Protein AF-A0A1F1ZVU0-F1 (afdb_monomer)

Sequence (88 aa):
MPFALKHEVVDRFIAGETARELAREYELGGPDVVLRWARQQRKCGRVREQNESDLGAEQDQLRREYEKLQAEKAYLKKLIELKAQGRF

Secondary structure (DSSP, 8-state):
--HHHHHHHHHHHHTT--HHHHHHHTT-S-HHHHHHHHHHHHHHHHHHHHHHHHHHHHHHHHHHHHHHHHHHHHHHHHHHHHHHTT--

Mean predicted aligned error: 13.74 Å

Foldseek 3Di:
DDPVLLVVLQVVVVVPDQLQVSCVVVVNPGSVSSVVSNVVCVVCVVVVVVVVVVVVVVVVVVVVVVVVVVVVVVVVVVVVVCVVVVVD

Radius of gyration: 23.8 Å; Cα contacts (8 Å, |Δi|>4): 36; chains: 1; bounding box: 52×19×62 Å

pLDDT: mean 72.71, std 13.04, range [42.69, 87.94]

Solvent-accessible surface area (backbone atoms only — not comparable to full-atom values): 4937 Å² total; per-residue (Å²): 133,64,73,67,60,59,49,54,56,38,52,45,41,73,76,66,48,54,42,60,57,54,17,59,75,67,70,41,101,37,37,67,59,46,53,52,47,45,52,49,41,65,69,41,48,81,48,41,68,53,46,56,52,49,53,51,49,51,52,54,52,52,51,56,50,51,54,53,51,50,53,51,50,54,51,52,49,53,54,50,50,38,59,74,69,65,68,121

Nearest PDB structures (foldseek):
  1j1v-assembly1_A  TM=6.970E-01  e=3.917E+00  Escherichia coli
  8btg-assembly1_A  TM=5.838E-01  e=8.845E+00  Bacillus subtilis

Structure (mmCIF, N/CA/C/O backbone):
data_AF-A0A1F1ZVU0-F1
#
_entry.id   AF-A0A1F1ZVU0-F1
#
loop_
_atom_site.group_PDB
_atom_site.id
_atom_site.type_symbol
_atom_site.label_atom_id
_atom_site.label_alt_id
_atom_site.label_comp_id
_atom_site.label_asym_id
_atom_site.label_entity_id
_atom_site.label_seq_id
_atom_site.pdbx_PDB_ins_code
_atom_site.Cartn_x
_atom_site.Cartn_y
_atom_site.Cartn_z
_atom_site.occupancy
_atom_site.B_iso_or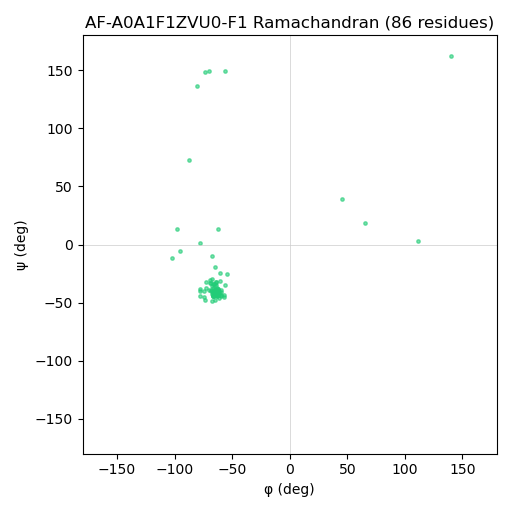_equiv
_atom_site.auth_seq_id
_atom_site.auth_comp_id
_atom_site.auth_asym_id
_atom_site.auth_atom_id
_atom_site.pdbx_PDB_model_num
ATOM 1 N N . MET A 1 1 ? -1.903 8.379 -13.414 1.00 57.78 1 MET A N 1
ATOM 2 C CA . MET A 1 1 ? -1.550 6.943 -13.424 1.00 57.78 1 MET A CA 1
ATOM 3 C C . MET A 1 1 ? -1.431 6.427 -11.998 1.00 57.78 1 MET A C 1
ATOM 5 O O . MET A 1 1 ? -0.636 7.005 -11.254 1.00 57.78 1 MET A O 1
ATOM 9 N N . PRO A 1 2 ? -2.205 5.392 -11.624 1.00 66.50 2 PRO A N 1
ATOM 10 C CA . PRO A 1 2 ? -2.113 4.720 -10.326 1.00 66.50 2 PRO A CA 1
ATOM 11 C C . PRO A 1 2 ? -0.700 4.184 -10.061 1.00 66.50 2 PRO A C 1
ATOM 13 O O . PRO A 1 2 ? 0.013 3.816 -10.994 1.00 66.50 2 PRO A O 1
ATOM 16 N N . PHE A 1 3 ? -0.285 4.138 -8.793 1.00 59.88 3 PHE A N 1
ATOM 17 C CA . PHE A 1 3 ? 1.051 3.668 -8.401 1.00 59.88 3 PHE A CA 1
ATOM 18 C C . PHE A 1 3 ? 1.255 2.169 -8.688 1.00 59.88 3 PHE A C 1
ATOM 20 O O . PHE A 1 3 ? 2.341 1.778 -9.105 1.00 59.88 3 PHE A O 1
ATOM 27 N N . ALA A 1 4 ? 0.193 1.363 -8.562 1.00 68.75 4 ALA A N 1
ATOM 28 C CA . ALA A 1 4 ? 0.202 -0.074 -8.848 1.00 68.75 4 ALA A CA 1
ATOM 29 C C . ALA A 1 4 ? 0.581 -0.391 -10.307 1.00 68.75 4 ALA A C 1
ATOM 31 O O . ALA A 1 4 ? 1.445 -1.223 -10.553 1.00 68.75 4 ALA A O 1
ATOM 32 N N . LEU A 1 5 ? 0.021 0.352 -11.268 1.00 73.94 5 LEU A N 1
ATOM 33 C CA . LEU A 1 5 ? 0.275 0.145 -12.699 1.00 73.94 5 LEU A CA 1
ATOM 34 C C . LEU A 1 5 ? 1.747 0.398 -13.070 1.00 73.94 5 LEU A C 1
ATOM 36 O O . LEU A 1 5 ? 2.343 -0.335 -13.848 1.00 73.94 5 LEU A O 1
ATOM 40 N N . LYS A 1 6 ? 2.364 1.434 -12.483 1.00 71.62 6 LYS A N 1
ATOM 41 C CA . LYS A 1 6 ? 3.789 1.744 -12.708 1.00 71.62 6 LYS A CA 1
ATOM 42 C C . LYS A 1 6 ? 4.704 0.630 -12.205 1.00 71.62 6 LYS A C 1
ATOM 44 O O . LYS A 1 6 ? 5.786 0.442 -12.746 1.00 71.62 6 LYS A O 1
ATOM 49 N N . HIS A 1 7 ? 4.290 -0.042 -11.138 1.00 74.69 7 HIS A N 1
ATOM 50 C CA . HIS A 1 7 ? 5.044 -1.097 -10.475 1.00 74.69 7 HIS A CA 1
ATOM 51 C C . HIS A 1 7 ? 5.017 -2.375 -11.326 1.00 74.69 7 HIS A C 1
ATOM 53 O O . HIS A 1 7 ? 6.077 -2.869 -11.695 1.00 74.69 7 HIS A O 1
ATOM 59 N N . GLU A 1 8 ? 3.831 -2.767 -11.802 1.00 78.19 8 GLU A N 1
ATOM 60 C CA . GLU A 1 8 ? 3.637 -3.892 -12.729 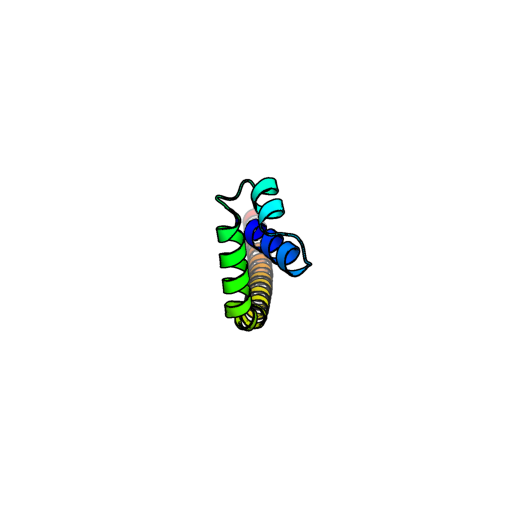1.00 78.19 8 GLU A CA 1
ATOM 61 C C . GLU A 1 8 ? 4.436 -3.734 -14.035 1.00 78.19 8 GLU A C 1
ATOM 63 O O . GLU A 1 8 ? 5.135 -4.654 -14.457 1.00 78.19 8 GLU A O 1
ATOM 68 N N . VAL A 1 9 ? 4.410 -2.540 -14.643 1.00 81.69 9 VAL A N 1
ATOM 69 C CA . VAL A 1 9 ? 5.186 -2.238 -15.862 1.00 81.69 9 VAL A CA 1
ATOM 70 C C . VAL A 1 9 ? 6.689 -2.408 -15.630 1.00 81.69 9 VAL A C 1
ATOM 72 O O . VAL A 1 9 ? 7.411 -2.904 -16.495 1.00 81.69 9 VAL A O 1
ATOM 75 N N . VAL A 1 10 ? 7.188 -1.977 -14.471 1.00 80.06 10 VAL A N 1
ATOM 76 C CA . VAL A 1 10 ? 8.613 -2.097 -14.145 1.00 80.06 10 VAL A CA 1
ATOM 77 C C . VAL A 1 10 ? 8.996 -3.543 -13.846 1.00 80.06 10 VAL A C 1
ATOM 79 O O . VAL A 1 10 ? 10.077 -3.960 -14.253 1.00 80.06 10 VAL A O 1
ATOM 82 N N . ASP A 1 11 ? 8.130 -4.305 -13.184 1.00 81.56 11 ASP A N 1
ATOM 83 C CA . ASP A 1 11 ? 8.381 -5.711 -12.870 1.00 81.56 11 ASP A CA 1
ATOM 84 C C . ASP A 1 11 ? 8.426 -6.564 -14.150 1.00 81.56 11 ASP A C 1
ATOM 86 O O . ASP A 1 11 ? 9.365 -7.342 -14.325 1.00 81.56 11 ASP A O 1
ATOM 90 N N . ARG A 1 12 ? 7.518 -6.337 -15.115 1.00 81.88 12 ARG A N 1
ATOM 91 C CA . ARG A 1 12 ? 7.585 -6.971 -16.450 1.00 81.88 12 ARG A CA 1
ATOM 92 C C . ARG A 1 12 ? 8.830 -6.563 -17.241 1.00 81.88 12 ARG A C 1
ATOM 94 O O . ARG A 1 12 ? 9.474 -7.400 -17.871 1.00 81.88 12 ARG A O 1
ATOM 101 N N . PHE A 1 13 ? 9.235 -5.294 -17.158 1.00 82.25 13 PHE A N 1
ATOM 102 C CA . PHE A 1 13 ? 10.482 -4.839 -17.782 1.00 82.25 13 PHE A CA 1
ATOM 103 C C . PHE A 1 13 ? 11.720 -5.521 -17.172 1.00 82.25 13 PHE A C 1
ATOM 105 O O . PHE A 1 13 ? 12.669 -5.849 -17.882 1.00 82.25 13 PHE A O 1
ATOM 112 N N . ILE A 1 14 ? 11.725 -5.764 -15.857 1.00 76.81 14 ILE A N 1
ATOM 113 C CA . ILE A 1 14 ? 12.791 -6.520 -15.180 1.00 76.81 14 ILE A CA 1
ATOM 114 C C . ILE A 1 14 ? 12.747 -8.005 -15.569 1.00 76.81 14 ILE A C 1
ATOM 116 O O . ILE A 1 14 ? 13.809 -8.614 -15.698 1.00 76.81 14 ILE A O 1
ATOM 120 N N . ALA A 1 15 ? 11.558 -8.561 -15.820 1.00 80.62 15 ALA A N 1
ATOM 121 C CA . ALA A 1 15 ? 11.368 -9.925 -16.319 1.00 80.62 15 ALA A CA 1
ATOM 122 C C . ALA A 1 15 ? 11.874 -10.140 -17.762 1.00 80.62 15 ALA A C 1
ATOM 124 O O . ALA A 1 15 ? 11.982 -11.283 -18.203 1.00 80.62 15 ALA A O 1
ATOM 125 N N . GLY A 1 16 ? 12.240 -9.069 -18.476 1.00 79.06 16 GLY A N 1
ATOM 126 C CA . GLY A 1 16 ? 12.872 -9.130 -19.797 1.00 79.06 16 GLY A CA 1
ATOM 127 C C . GLY A 1 16 ? 12.005 -8.621 -20.948 1.00 79.06 16 GLY A C 1
ATOM 128 O O . GLY A 1 16 ? 12.453 -8.663 -22.093 1.00 79.06 16 GLY A O 1
ATOM 129 N N . GLU A 1 17 ? 10.800 -8.116 -20.672 1.00 82.62 17 GLU A N 1
ATOM 130 C CA . GLU A 1 17 ? 9.955 -7.495 -21.697 1.00 82.62 17 GLU A CA 1
ATOM 131 C C . GLU A 1 17 ? 10.518 -6.147 -22.168 1.00 82.62 17 GLU A C 1
ATOM 133 O O . GLU A 1 17 ? 11.175 -5.412 -21.420 1.00 82.62 17 GLU A O 1
ATOM 138 N N . THR A 1 18 ? 10.269 -5.785 -23.431 1.00 84.50 18 THR A N 1
ATOM 139 C CA . THR A 1 18 ? 10.858 -4.566 -23.992 1.00 84.50 18 THR A CA 1
ATOM 140 C C . THR A 1 18 ? 10.082 -3.313 -23.583 1.00 84.50 18 THR A C 1
ATOM 142 O O . THR A 1 18 ? 8.858 -3.230 -23.676 1.00 84.50 18 THR A O 1
ATOM 145 N N . ALA A 1 19 ? 10.814 -2.257 -23.210 1.00 81.44 19 ALA A N 1
ATOM 146 C CA . ALA A 1 19 ? 10.239 -0.960 -22.831 1.00 81.44 19 ALA A CA 1
ATOM 147 C C . ALA A 1 19 ? 9.305 -0.362 -23.900 1.00 81.44 19 ALA A C 1
ATOM 149 O O . ALA A 1 19 ? 8.434 0.445 -23.585 1.00 81.44 19 ALA A O 1
ATOM 150 N N . ARG A 1 20 ? 9.498 -0.732 -25.170 1.00 82.62 20 ARG A N 1
ATOM 151 C CA . ARG A 1 20 ? 8.689 -0.261 -26.296 1.00 82.62 20 ARG A CA 1
ATOM 152 C C . ARG A 1 20 ? 7.341 -0.973 -26.385 1.00 82.62 20 ARG A C 1
ATOM 154 O O . ARG A 1 20 ? 6.355 -0.314 -26.698 1.00 82.62 20 ARG A O 1
ATOM 161 N N . GLU A 1 21 ? 7.306 -2.278 -26.140 1.00 84.50 21 GLU A N 1
ATOM 162 C CA . GLU A 1 21 ? 6.066 -3.062 -26.105 1.00 84.50 21 GLU A CA 1
ATOM 163 C C . GLU A 1 21 ? 5.216 -2.642 -24.910 1.00 84.50 21 GLU A C 1
ATOM 165 O O . GLU A 1 21 ? 4.076 -2.229 -25.100 1.00 84.50 21 GLU A O 1
ATOM 170 N N . LEU A 1 22 ? 5.826 -2.558 -23.725 1.00 84.38 22 LEU A N 1
AT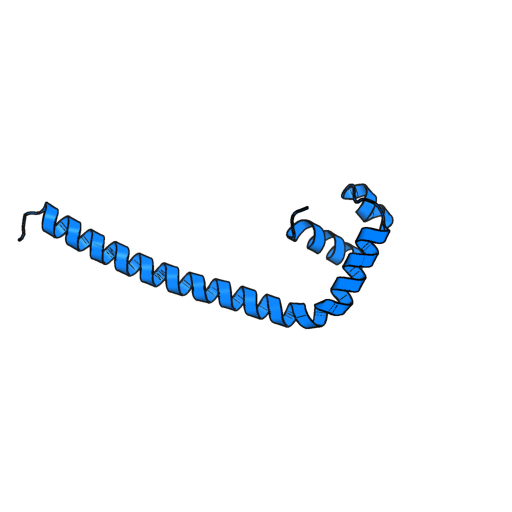OM 171 C CA . LEU A 1 22 ? 5.167 -2.070 -22.512 1.00 84.38 22 LEU A CA 1
ATOM 172 C C . LEU A 1 22 ? 4.650 -0.632 -22.665 1.00 84.38 22 LEU A C 1
ATOM 174 O O . LEU A 1 22 ? 3.557 -0.303 -22.215 1.00 84.38 22 LEU A O 1
ATOM 178 N N . ALA A 1 23 ? 5.396 0.247 -23.341 1.00 84.19 23 ALA A N 1
ATOM 179 C CA . ALA A 1 23 ? 4.916 1.602 -23.598 1.00 84.19 23 ALA A CA 1
ATOM 180 C C . ALA A 1 23 ? 3.717 1.649 -24.556 1.00 84.19 23 ALA A C 1
ATOM 182 O O . ALA A 1 23 ? 2.898 2.554 -24.441 1.00 84.19 23 ALA A O 1
ATOM 183 N N . ARG A 1 24 ? 3.598 0.694 -25.484 1.00 83.56 24 ARG A N 1
ATOM 184 C CA . ARG A 1 24 ? 2.436 0.590 -26.375 1.00 83.56 24 ARG A CA 1
ATOM 185 C C . ARG A 1 24 ? 1.230 -0.019 -25.670 1.00 83.56 24 ARG A C 1
ATOM 187 O O . ARG A 1 24 ? 0.137 0.505 -25.830 1.00 83.56 24 ARG A O 1
ATOM 194 N N . GLU A 1 25 ? 1.433 -1.084 -24.900 1.00 82.25 25 GLU A N 1
ATOM 195 C CA . GLU A 1 25 ? 0.369 -1.791 -24.176 1.00 82.25 25 GLU A CA 1
ATOM 196 C C . GLU A 1 25 ? -0.293 -0.900 -23.119 1.00 82.25 25 GLU A C 1
ATOM 198 O O . GLU A 1 25 ? -1.512 -0.876 -23.000 1.00 82.25 25 GLU A O 1
ATOM 203 N N . TYR A 1 26 ? 0.506 -0.106 -22.404 1.00 80.62 26 TYR A N 1
ATOM 204 C CA . TYR A 1 26 ? 0.023 0.784 -21.347 1.00 80.62 26 TYR A CA 1
ATOM 205 C C . TYR A 1 26 ? -0.168 2.239 -21.811 1.00 80.62 26 TYR A C 1
ATOM 207 O O . TYR A 1 26 ? -0.274 3.134 -20.968 1.00 80.62 26 TYR A O 1
ATOM 215 N N . GLU A 1 27 ? -0.157 2.488 -23.129 1.00 80.50 27 GLU A N 1
ATOM 216 C CA . GLU A 1 27 ? -0.271 3.822 -23.751 1.00 80.50 27 GLU A CA 1
ATOM 217 C C . GLU A 1 27 ? 0.619 4.880 -23.070 1.00 80.50 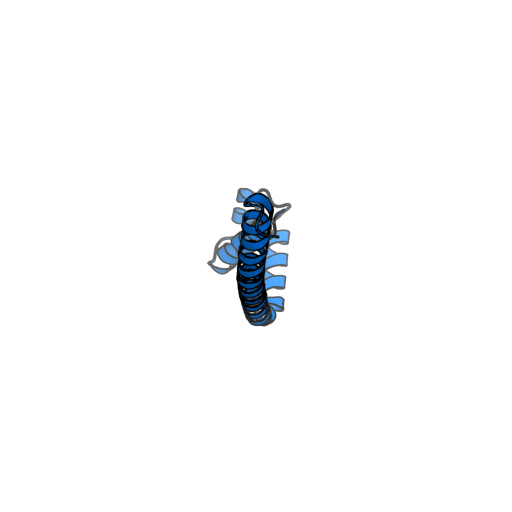27 GLU A C 1
ATOM 219 O O . GLU A 1 27 ? 0.243 6.032 -22.833 1.00 80.50 27 GLU A O 1
ATOM 224 N N . LEU A 1 28 ? 1.830 4.472 -22.691 1.00 79.56 28 LEU A N 1
ATOM 225 C CA . LEU A 1 28 ? 2.777 5.340 -22.013 1.00 79.56 28 LEU A CA 1
ATOM 226 C C . LEU A 1 28 ? 3.343 6.339 -23.016 1.00 79.56 28 LEU A C 1
ATOM 228 O O . LEU A 1 28 ? 3.568 6.018 -24.182 1.00 79.56 28 LEU A O 1
ATOM 232 N N . GLY A 1 29 ? 3.676 7.538 -22.531 1.00 73.81 29 GLY A N 1
ATOM 233 C CA . GLY A 1 29 ? 4.246 8.63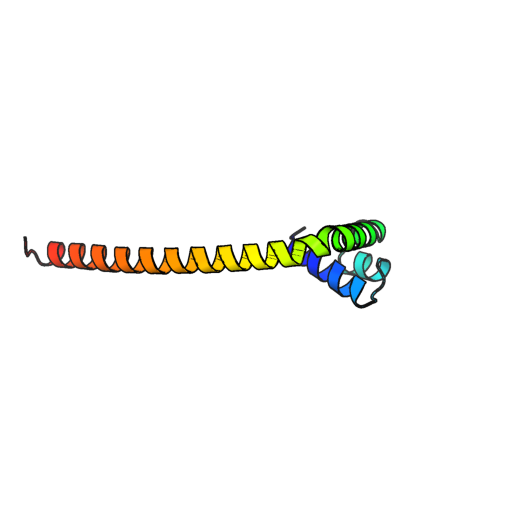2 -23.330 1.00 73.81 29 GLY A CA 1
ATOM 234 C C . GLY A 1 29 ? 5.614 8.352 -23.975 1.00 73.81 29 GLY A C 1
ATOM 235 O O . GLY A 1 29 ? 6.274 9.286 -24.417 1.00 73.81 29 GLY A O 1
ATOM 236 N N . GLY A 1 30 ? 6.058 7.094 -24.003 1.00 80.56 30 GLY A N 1
ATOM 237 C CA . GLY A 1 30 ? 7.252 6.626 -24.690 1.00 80.56 30 GLY A CA 1
ATOM 238 C C . GLY A 1 30 ? 8.033 5.575 -23.893 1.00 80.56 30 GLY A C 1
ATOM 239 O O . GLY A 1 30 ? 7.881 5.468 -22.671 1.00 80.56 30 GLY A O 1
ATOM 240 N N . PRO A 1 31 ? 8.924 4.820 -24.561 1.00 83.62 31 PRO A N 1
ATOM 241 C CA . PRO A 1 31 ? 9.805 3.845 -23.910 1.00 83.62 31 PRO A CA 1
ATOM 242 C C . PRO A 1 31 ? 10.753 4.487 -22.881 1.00 83.62 31 PRO A C 1
ATOM 244 O O . PRO A 1 31 ? 11.167 3.832 -21.923 1.00 83.62 31 PRO A O 1
ATOM 247 N N . ASP A 1 32 ? 11.053 5.783 -23.018 1.00 83.94 32 ASP A N 1
ATOM 248 C CA . ASP A 1 32 ? 11.860 6.554 -22.064 1.00 83.94 32 ASP A CA 1
ATOM 249 C C . ASP A 1 32 ? 11.248 6.601 -20.660 1.00 83.94 32 ASP A C 1
ATOM 251 O O . ASP A 1 32 ? 11.967 6.632 -19.656 1.00 83.94 32 ASP A O 1
ATOM 255 N N . VAL A 1 33 ? 9.915 6.564 -20.573 1.00 83.25 33 VAL A N 1
ATOM 256 C CA . VAL A 1 33 ? 9.184 6.565 -19.301 1.00 83.25 33 VAL A CA 1
ATOM 257 C C . VAL A 1 33 ? 9.461 5.268 -18.534 1.00 83.25 33 VAL A C 1
ATOM 259 O O . VAL A 1 33 ? 9.788 5.315 -17.346 1.00 83.25 33 VAL A O 1
ATOM 262 N N . VAL A 1 34 ? 9.427 4.126 -19.227 1.00 82.00 34 VAL A N 1
ATOM 263 C CA . VAL A 1 34 ? 9.703 2.798 -18.654 1.00 82.00 34 VAL A CA 1
ATOM 264 C C . VAL A 1 34 ? 11.166 2.687 -18.222 1.00 82.00 34 VAL A C 1
ATOM 266 O O . VAL A 1 34 ? 11.454 2.268 -17.101 1.00 82.00 34 VAL A O 1
ATOM 269 N N . LEU A 1 35 ? 12.104 3.157 -19.053 1.00 83.75 35 LEU A N 1
ATOM 270 C CA . LEU A 1 35 ? 13.534 3.172 -18.720 1.00 83.75 35 LEU A CA 1
ATOM 271 C C . LEU A 1 35 ? 13.835 4.032 -17.488 1.00 83.75 35 LEU A C 1
ATOM 273 O O . LEU A 1 35 ? 14.653 3.656 -16.641 1.00 83.75 35 LEU A O 1
ATOM 277 N N . ARG A 1 36 ? 13.168 5.185 -17.359 1.00 84.31 36 ARG A N 1
ATOM 278 C CA . ARG A 1 36 ? 13.291 6.055 -16.185 1.00 84.31 36 ARG A CA 1
ATOM 279 C C . ARG A 1 36 ? 12.798 5.354 -14.925 1.00 84.31 36 ARG A C 1
ATOM 281 O O . ARG A 1 36 ? 13.478 5.422 -13.902 1.00 84.31 36 ARG A O 1
ATOM 288 N N . TRP A 1 37 ? 11.657 4.671 -14.993 1.00 83.56 37 TRP A N 1
ATOM 289 C CA . TRP A 1 37 ? 11.122 3.927 -13.856 1.00 83.56 37 TRP A CA 1
ATOM 290 C C . TRP A 1 37 ? 11.995 2.736 -13.478 1.00 83.56 37 TRP A C 1
ATOM 292 O O . TRP A 1 37 ? 12.286 2.572 -12.301 1.00 83.56 37 TRP A O 1
ATOM 302 N N . ALA A 1 38 ? 12.522 1.984 -14.443 1.00 81.38 38 ALA A N 1
ATOM 303 C CA . ALA A 1 38 ? 13.456 0.893 -14.175 1.00 81.38 38 ALA A CA 1
ATOM 304 C C .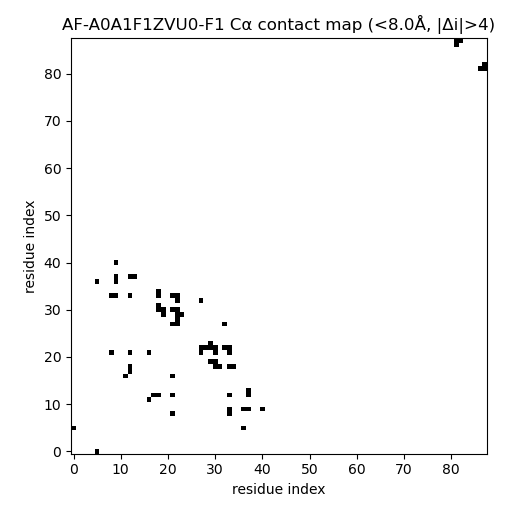 ALA A 1 38 ? 14.757 1.380 -13.511 1.00 81.38 38 ALA A C 1
ATOM 306 O O . ALA A 1 38 ? 15.269 0.758 -12.579 1.00 81.38 38 ALA A O 1
ATOM 307 N N . ARG A 1 39 ? 15.289 2.534 -13.936 1.00 81.19 39 ARG A N 1
ATOM 308 C CA . ARG A 1 39 ? 16.445 3.172 -13.277 1.00 81.19 39 ARG A CA 1
ATOM 309 C C . ARG A 1 39 ? 16.110 3.631 -11.862 1.00 81.19 39 ARG A C 1
ATOM 311 O O . ARG A 1 39 ? 16.898 3.403 -10.946 1.00 81.19 39 ARG A O 1
ATOM 318 N N . GLN A 1 40 ? 14.946 4.252 -11.682 1.00 78.44 40 GLN A N 1
ATOM 319 C CA . GLN A 1 40 ? 14.464 4.660 -10.367 1.00 78.44 40 GLN A CA 1
ATOM 320 C C . GLN A 1 40 ? 14.266 3.445 -9.457 1.00 78.44 40 GLN A C 1
ATOM 322 O O . GLN A 1 40 ? 14.638 3.510 -8.293 1.00 78.44 40 GLN A O 1
ATOM 327 N N . GLN A 1 41 ? 13.785 2.325 -9.996 1.00 74.38 41 GLN A N 1
ATOM 328 C CA . GLN A 1 41 ? 13.634 1.061 -9.288 1.00 74.38 41 GLN A CA 1
ATOM 329 C C . GLN A 1 41 ? 14.968 0.456 -8.888 1.00 74.38 41 GLN A C 1
ATOM 331 O O . GLN A 1 41 ? 15.105 -0.004 -7.773 1.00 74.38 41 GLN A O 1
ATOM 336 N N . ARG A 1 42 ? 15.993 0.475 -9.741 1.00 72.88 42 ARG A N 1
ATOM 337 C CA . ARG A 1 42 ? 17.326 -0.007 -9.338 1.00 72.88 42 ARG A CA 1
ATOM 338 C C . ARG A 1 42 ? 17.949 0.873 -8.252 1.00 72.88 42 ARG A C 1
ATOM 340 O O . ARG A 1 42 ? 18.633 0.368 -7.370 1.00 72.88 42 ARG A O 1
ATOM 347 N N . LYS A 1 43 ? 17.681 2.182 -8.288 1.00 71.31 43 LYS A N 1
ATOM 348 C CA . LYS A 1 43 ? 18.149 3.143 -7.277 1.00 71.31 43 LYS A CA 1
ATOM 349 C C . LYS A 1 43 ? 17.376 3.037 -5.954 1.00 71.31 43 LYS A C 1
ATOM 351 O O . LYS A 1 43 ? 17.984 3.132 -4.894 1.00 71.31 43 LYS A O 1
ATOM 356 N N . CYS A 1 44 ? 16.060 2.834 -6.014 1.00 63.62 44 CYS A N 1
ATOM 357 C CA . CYS A 1 44 ? 15.167 2.691 -4.858 1.00 63.62 44 CYS A CA 1
ATOM 358 C C . CYS A 1 44 ? 14.901 1.238 -4.451 1.00 63.62 44 CYS A C 1
ATOM 360 O O . CYS A 1 44 ? 14.266 1.029 -3.433 1.00 63.62 44 CYS A O 1
ATOM 362 N N . GLY A 1 45 ? 15.371 0.229 -5.180 1.00 56.47 45 GLY A N 1
ATOM 363 C CA . GLY A 1 45 ? 15.146 -1.192 -4.885 1.00 56.47 45 GLY A CA 1
ATOM 364 C C . GLY A 1 45 ? 15.778 -1.596 -3.558 1.00 56.47 45 GLY A C 1
ATOM 365 O O . GLY A 1 45 ? 15.185 -2.332 -2.786 1.00 56.47 45 GLY A O 1
ATOM 366 N N . ARG A 1 46 ? 16.901 -0.954 -3.215 1.00 48.44 46 ARG A N 1
ATOM 367 C CA . ARG A 1 46 ? 17.514 -1.004 -1.879 1.00 48.44 46 ARG A CA 1
ATOM 368 C C . ARG A 1 46 ? 16.654 -0.366 -0.773 1.00 48.44 46 ARG A C 1
ATOM 370 O O . ARG A 1 46 ? 16.883 -0.602 0.401 1.00 48.44 46 ARG A O 1
ATOM 377 N N . VAL A 1 47 ? 15.698 0.475 -1.155 1.00 46.69 47 VAL A N 1
ATOM 378 C CA . VAL A 1 47 ? 14.759 1.205 -0.287 1.00 46.69 47 VAL A CA 1
ATOM 379 C C . VAL A 1 47 ? 13.374 0.527 -0.295 1.00 46.69 47 VAL A C 1
ATOM 381 O O . VAL A 1 47 ? 12.536 0.832 0.545 1.00 46.69 47 VAL A O 1
ATOM 384 N N . ARG A 1 48 ? 13.107 -0.420 -1.209 1.00 44.69 48 ARG A N 1
ATOM 385 C CA . ARG A 1 48 ? 11.837 -1.160 -1.282 1.00 44.69 48 ARG A CA 1
ATOM 386 C C . ARG A 1 48 ? 11.738 -2.262 -0.241 1.00 44.69 48 ARG A C 1
ATOM 388 O O . ARG A 1 48 ? 10.693 -2.360 0.373 1.00 44.69 48 ARG A O 1
ATOM 395 N N . GLU A 1 49 ? 12.829 -2.973 0.044 1.00 45.59 49 GLU A N 1
ATOM 396 C CA . GLU A 1 49 ? 12.886 -3.888 1.197 1.00 45.59 49 GLU A CA 1
ATOM 397 C C . GLU A 1 49 ? 12.565 -3.149 2.508 1.00 45.59 49 GLU A C 1
ATOM 399 O O . GLU A 1 49 ? 11.898 -3.687 3.388 1.00 45.59 49 GLU A O 1
ATOM 404 N N . GLN A 1 50 ? 12.974 -1.881 2.616 1.00 43.94 50 GLN A N 1
ATOM 405 C CA . GLN A 1 5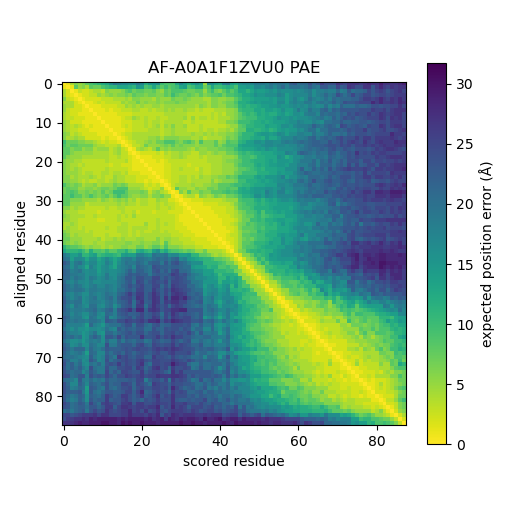0 ? 12.658 -1.029 3.765 1.00 43.94 50 GLN A CA 1
ATOM 406 C C . GLN A 1 50 ? 11.189 -0.569 3.747 1.00 43.94 50 GLN A C 1
ATOM 408 O O . GLN A 1 50 ? 10.503 -0.722 4.747 1.00 43.94 50 GLN A O 1
ATOM 413 N N . ASN A 1 51 ? 10.659 -0.113 2.603 1.00 42.69 51 ASN A N 1
ATOM 414 C CA . ASN A 1 51 ? 9.259 0.328 2.513 1.00 42.69 51 ASN A CA 1
ATOM 415 C C . ASN A 1 51 ? 8.228 -0.811 2.554 1.00 42.69 51 ASN A C 1
ATOM 417 O O . ASN A 1 51 ? 7.129 -0.587 3.029 1.00 42.69 51 ASN A O 1
ATOM 421 N N . GLU A 1 52 ? 8.515 -2.010 2.043 1.00 45.09 52 GLU A N 1
ATOM 422 C CA . GLU A 1 52 ? 7.624 -3.172 2.200 1.00 45.09 52 G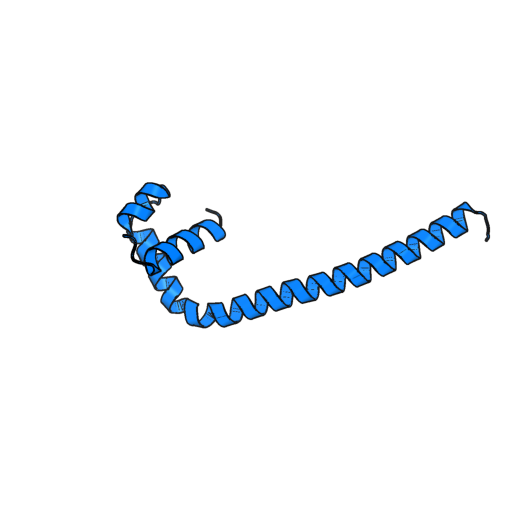LU A CA 1
ATOM 423 C C . GLU A 1 52 ? 7.589 -3.635 3.659 1.00 45.09 52 GLU A C 1
ATOM 425 O O . GLU A 1 52 ? 6.532 -4.027 4.152 1.00 45.09 52 GLU A O 1
ATOM 430 N N . SER A 1 53 ? 8.710 -3.495 4.376 1.00 46.16 53 SER A N 1
ATOM 431 C CA . SER A 1 53 ? 8.748 -3.672 5.830 1.00 46.16 53 SER A CA 1
ATOM 432 C C . SER A 1 53 ? 7.922 -2.596 6.553 1.00 46.16 53 SER A C 1
ATOM 434 O O . SER A 1 53 ? 7.163 -2.928 7.461 1.00 46.16 53 SER A O 1
ATOM 436 N N . ASP A 1 54 ? 7.999 -1.332 6.119 1.00 45.84 54 ASP A N 1
ATOM 437 C CA . ASP A 1 54 ? 7.209 -0.229 6.688 1.00 45.84 54 ASP A CA 1
ATOM 438 C C . ASP A 1 54 ? 5.708 -0.330 6.351 1.00 45.84 54 ASP A C 1
ATOM 440 O O . ASP A 1 54 ? 4.866 -0.106 7.216 1.00 45.84 54 ASP A O 1
ATOM 444 N N . LEU A 1 55 ? 5.344 -0.742 5.132 1.00 48.28 55 LEU A N 1
ATOM 445 C CA . LEU A 1 55 ? 3.952 -0.974 4.721 1.00 48.28 55 LEU A CA 1
ATOM 446 C C . LEU A 1 55 ? 3.336 -2.171 5.458 1.00 48.28 55 LEU A C 1
ATOM 448 O O . LEU A 1 55 ? 2.153 -2.138 5.802 1.00 48.28 55 LEU A O 1
ATOM 452 N N . GLY A 1 56 ? 4.126 -3.217 5.726 1.00 50.06 56 GLY A N 1
ATOM 453 C CA . GLY A 1 56 ? 3.721 -4.320 6.599 1.00 50.06 56 GLY A CA 1
ATOM 454 C C . GLY A 1 56 ? 3.477 -3.849 8.035 1.00 50.06 56 GLY A C 1
ATOM 455 O O . GLY A 1 56 ? 2.447 -4.175 8.625 1.00 50.06 56 GLY A O 1
ATOM 456 N N . ALA A 1 57 ? 4.369 -3.009 8.567 1.00 56.38 57 ALA A N 1
ATOM 457 C CA . ALA A 1 57 ? 4.218 -2.427 9.898 1.00 56.38 57 ALA A CA 1
ATOM 458 C C . ALA A 1 57 ? 2.979 -1.518 10.008 1.00 56.38 57 ALA A C 1
ATOM 460 O O . ALA A 1 57 ? 2.258 -1.588 11.005 1.00 56.38 57 ALA A O 1
ATOM 461 N N . GLU A 1 58 ? 2.686 -0.717 8.980 1.00 53.75 58 GLU A N 1
ATOM 462 C CA . GLU A 1 58 ? 1.509 0.158 8.933 1.00 53.75 58 GLU A CA 1
ATOM 463 C C . GLU A 1 58 ? 0.201 -0.652 8.874 1.00 53.75 58 GLU A C 1
ATOM 465 O O . GLU A 1 58 ? -0.756 -0.339 9.587 1.00 53.75 58 GLU A O 1
ATOM 470 N N . GLN A 1 59 ? 0.167 -1.757 8.116 1.00 60.62 59 GLN A N 1
ATOM 471 C CA . GLN A 1 59 ? -0.982 -2.672 8.105 1.00 60.62 59 GLN A CA 1
ATOM 472 C C . GLN A 1 59 ? -1.204 -3.359 9.456 1.00 60.62 59 GLN A C 1
ATOM 474 O O . GLN A 1 59 ? -2.343 -3.445 9.924 1.00 60.62 59 GLN A O 1
ATOM 479 N N . ASP A 1 60 ? -0.137 -3.821 10.108 1.00 60.22 60 ASP A N 1
ATOM 480 C CA . ASP A 1 60 ? -0.230 -4.450 11.427 1.00 60.22 60 ASP A CA 1
ATOM 481 C C . ASP A 1 60 ? -0.670 -3.458 12.510 1.00 60.22 60 ASP A C 1
ATOM 483 O O . ASP A 1 60 ? -1.457 -3.799 13.401 1.00 60.22 60 ASP A O 1
ATOM 487 N N . GLN A 1 61 ? -0.209 -2.211 12.428 1.00 65.31 61 GLN A N 1
ATOM 488 C CA . GLN A 1 61 ? -0.611 -1.150 13.343 1.00 65.31 61 GLN A CA 1
ATOM 489 C C . GLN A 1 61 ? -2.094 -0.804 13.171 1.00 65.31 61 GLN A C 1
ATOM 491 O O . GLN A 1 61 ? -2.836 -0.768 14.158 1.00 65.31 61 GLN A O 1
ATOM 496 N N . LEU A 1 62 ? -2.558 -0.687 11.926 1.00 71.25 62 LEU A N 1
ATOM 497 C CA . LEU A 1 62 ? -3.961 -0.429 11.612 1.00 71.25 62 LEU A CA 1
ATOM 498 C C . LEU A 1 62 ? -4.878 -1.579 12.060 1.00 71.25 62 LEU A C 1
ATOM 500 O O . LEU A 1 62 ? -5.995 -1.352 12.529 1.00 71.25 62 LEU A O 1
ATOM 504 N N . ARG A 1 63 ? -4.397 -2.826 11.985 1.00 67.94 63 ARG A N 1
ATOM 505 C CA . ARG A 1 63 ? -5.137 -4.005 12.455 1.00 67.94 63 ARG A CA 1
ATOM 506 C C . ARG A 1 63 ? -5.345 -3.985 13.970 1.00 67.94 63 ARG A C 1
ATOM 508 O O . ARG A 1 63 ? -6.453 -4.244 14.440 1.00 67.94 63 ARG A O 1
ATOM 515 N N . ARG A 1 64 ? -4.316 -3.599 14.729 1.00 67.19 64 ARG A N 1
ATOM 516 C CA . ARG A 1 64 ? -4.404 -3.427 16.191 1.00 67.19 64 ARG A CA 1
ATOM 517 C C . ARG A 1 64 ? -5.354 -2.298 16.578 1.00 67.19 64 ARG A C 1
ATOM 519 O O . ARG A 1 64 ? -6.073 -2.411 17.569 1.00 67.19 64 ARG A O 1
ATOM 526 N N . GLU A 1 65 ? -5.359 -1.208 15.818 1.00 72.69 65 GLU A N 1
ATOM 527 C CA . GLU A 1 65 ? -6.287 -0.098 16.047 1.00 72.69 65 GLU A CA 1
ATOM 528 C C . GLU A 1 65 ? -7.732 -0.504 15.766 1.00 72.69 65 GLU A C 1
ATOM 530 O O . GLU A 1 65 ? -8.612 -0.219 16.578 1.00 72.69 65 GLU A O 1
ATOM 535 N N . TYR A 1 66 ? -7.975 -1.248 14.686 1.00 78.00 66 TYR A N 1
ATOM 536 C CA . TYR A 1 66 ? -9.299 -1.771 14.364 1.00 78.00 66 TYR A CA 1
ATOM 537 C C . TYR A 1 66 ? -9.856 -2.679 15.470 1.00 78.00 66 TYR A C 1
ATOM 539 O O . TYR A 1 66 ? -11.018 -2.539 15.859 1.00 78.00 66 TYR A O 1
ATOM 547 N N . GLU A 1 67 ? -9.031 -3.576 16.018 1.00 71.88 67 GLU A N 1
ATOM 548 C CA . GLU A 1 67 ? -9.424 -4.461 17.123 1.00 71.88 67 GLU A CA 1
ATOM 549 C C . GLU A 1 67 ? -9.775 -3.682 18.398 1.00 71.88 67 GLU A C 1
ATOM 551 O O . GLU A 1 67 ? -10.804 -3.955 19.024 1.00 71.88 67 GLU A O 1
ATOM 556 N N . LYS A 1 68 ? -8.982 -2.661 18.755 1.00 78.56 68 LYS A N 1
ATOM 557 C CA . LYS A 1 68 ? -9.292 -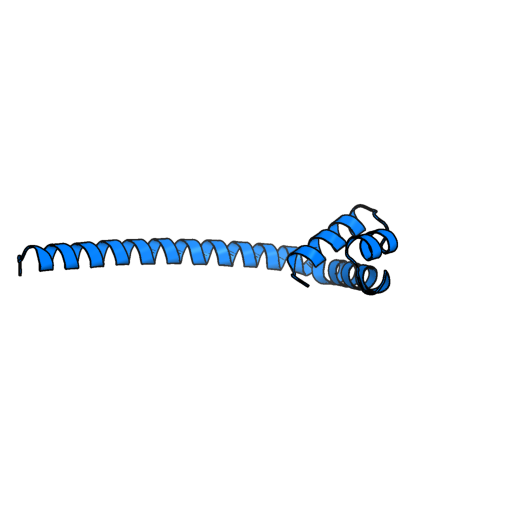1.774 19.889 1.00 78.56 68 LYS A CA 1
ATOM 558 C C . LYS A 1 68 ? -10.606 -1.027 19.678 1.00 78.56 68 LYS A C 1
ATOM 560 O O . LYS A 1 68 ? -11.454 -1.011 20.570 1.00 78.56 68 LYS A O 1
ATOM 565 N N . LEU A 1 69 ? -10.805 -0.463 18.487 1.00 81.25 69 LEU A N 1
ATOM 566 C CA . LEU A 1 69 ? -12.013 0.293 18.161 1.00 81.25 69 LEU A CA 1
ATOM 567 C C . LEU A 1 69 ? -13.266 -0.595 18.172 1.00 81.25 69 LEU A C 1
ATOM 569 O O . LEU A 1 69 ? -14.349 -0.145 18.548 1.00 81.25 69 LEU A O 1
ATOM 573 N N . GLN A 1 70 ? -13.138 -1.863 17.773 1.00 79.38 70 GLN A N 1
ATOM 574 C CA . GLN A 1 70 ? -14.234 -2.830 17.842 1.00 79.38 70 GLN A CA 1
ATOM 575 C C . GLN A 1 70 ? -14.597 -3.199 19.281 1.00 79.38 70 GLN A C 1
ATOM 577 O O . GLN A 1 70 ? -15.783 -3.279 19.611 1.00 79.38 70 GLN A O 1
ATOM 582 N N . ALA A 1 71 ? -13.603 -3.366 20.157 1.00 81.56 71 ALA A N 1
ATOM 583 C CA . ALA A 1 71 ? -13.852 -3.585 21.579 1.00 81.56 71 ALA A CA 1
ATOM 584 C C . ALA A 1 71 ? -14.587 -2.389 22.212 1.00 81.56 71 ALA A C 1
ATOM 586 O O . ALA A 1 71 ? -15.553 -2.572 22.958 1.00 81.56 71 ALA A O 1
ATOM 587 N N . GLU A 1 72 ? -14.197 -1.166 21.853 1.00 79.25 72 GLU A N 1
ATOM 588 C CA . GLU A 1 72 ? -14.844 0.056 22.332 1.00 79.25 72 GLU A CA 1
ATOM 589 C C . GLU A 1 72 ? -16.275 0.202 21.795 1.00 79.25 72 GLU A C 1
ATOM 591 O O . GLU A 1 72 ? -17.204 0.469 22.559 1.00 79.25 72 GLU A O 1
ATOM 596 N N . LYS A 1 73 ? -16.505 -0.094 20.509 1.00 87.56 73 LYS A N 1
ATOM 597 C CA . LYS A 1 73 ? -17.861 -0.168 19.941 1.00 87.56 73 LYS A CA 1
ATOM 598 C C . LYS A 1 73 ? -18.745 -1.173 20.674 1.00 87.56 73 LYS A C 1
ATOM 600 O O . LYS A 1 73 ? -19.906 -0.870 20.944 1.00 87.56 73 LYS A O 1
ATOM 605 N N . ALA A 1 74 ? -18.224 -2.354 21.002 1.00 85.38 74 ALA A N 1
ATOM 606 C CA . ALA A 1 74 ? -18.976 -3.369 21.734 1.00 85.38 74 ALA A CA 1
ATOM 607 C C . ALA A 1 74 ? -19.324 -2.910 23.160 1.00 85.38 74 ALA A C 1
ATOM 609 O O . ALA A 1 74 ? -20.436 -3.150 23.634 1.00 85.38 74 ALA A O 1
ATOM 610 N N . TYR A 1 75 ? -18.404 -2.210 23.827 1.00 82.88 75 TYR A N 1
ATOM 611 C CA . TYR A 1 75 ? -18.638 -1.627 25.146 1.00 82.88 75 TYR A CA 1
ATOM 612 C C . TYR A 1 75 ? -19.712 -0.533 25.110 1.00 82.88 75 TYR A C 1
ATOM 614 O O . TYR A 1 75 ? -20.674 -0.574 25.879 1.00 82.88 75 TYR A O 1
ATOM 622 N N . LEU A 1 76 ? -19.612 0.397 24.158 1.00 87.44 76 LEU A N 1
ATOM 623 C CA . LEU A 1 76 ? -20.604 1.456 23.978 1.00 87.44 76 LEU A CA 1
ATOM 624 C C . LEU A 1 76 ? -21.980 0.889 23.617 1.00 87.44 76 LEU A C 1
ATOM 626 O O . LEU A 1 76 ? -22.994 1.356 24.131 1.00 87.44 76 LEU A O 1
ATOM 630 N N . LYS A 1 77 ? -22.029 -0.166 22.799 1.00 87.94 77 LYS A N 1
ATOM 631 C CA . LYS A 1 77 ? -23.281 -0.851 22.468 1.00 87.94 77 LYS A CA 1
ATOM 632 C C . LYS A 1 77 ? -23.946 -1.463 23.705 1.00 87.94 77 LYS A C 1
ATOM 634 O O . LYS A 1 77 ? -25.147 -1.284 23.878 1.00 87.94 77 LYS A O 1
ATOM 639 N N . LYS A 1 78 ? -23.175 -2.090 24.601 1.00 83.50 78 LYS A N 1
ATOM 640 C CA . LYS A 1 78 ? -23.690 -2.595 25.887 1.00 83.50 78 LYS A CA 1
ATOM 641 C C . LYS A 1 78 ? -24.230 -1.476 26.775 1.00 83.50 78 LYS A C 1
ATOM 643 O O . LYS A 1 78 ? -25.274 -1.646 27.393 1.00 83.50 78 LYS A O 1
ATOM 648 N N . LEU A 1 79 ? -23.562 -0.322 26.824 1.00 83.12 79 LEU A N 1
ATOM 649 C CA . LEU A 1 79 ? -24.062 0.836 27.575 1.00 83.12 79 LEU A CA 1
ATOM 650 C C . LEU A 1 79 ? -25.375 1.375 26.998 1.00 83.12 79 LEU A C 1
ATOM 652 O O . LEU A 1 79 ? -26.281 1.719 27.755 1.00 83.12 79 LEU A O 1
ATOM 656 N N . ILE A 1 80 ? -25.497 1.418 25.669 1.00 86.31 80 ILE A N 1
ATOM 657 C CA . ILE A 1 80 ? -26.738 1.814 24.996 1.00 86.31 80 ILE A CA 1
ATOM 658 C C . ILE A 1 80 ? -27.856 0.810 25.300 1.00 86.31 80 ILE A C 1
ATOM 660 O O . ILE A 1 80 ? -28.958 1.235 25.628 1.00 86.31 80 ILE A O 1
ATOM 664 N N . GLU A 1 81 ? -27.584 -0.496 25.255 1.00 84.88 81 GLU A N 1
ATOM 665 C CA . GLU A 1 81 ? -28.561 -1.539 25.604 1.00 84.88 81 GLU A CA 1
ATOM 666 C C . GLU A 1 81 ? -29.020 -1.439 27.063 1.00 84.88 81 GLU A C 1
ATOM 668 O O . GLU A 1 81 ? -30.219 -1.495 27.328 1.00 84.88 81 GLU A O 1
ATOM 673 N N . LEU A 1 82 ? -28.101 -1.207 28.003 1.00 80.75 82 LEU A N 1
ATOM 674 C CA . LEU A 1 82 ? -28.435 -1.004 29.417 1.00 80.75 82 LEU A CA 1
ATOM 675 C C . LEU A 1 82 ? -29.299 0.247 29.628 1.00 80.75 82 LEU A C 1
ATOM 677 O O . LEU A 1 82 ? -30.267 0.213 30.390 1.00 80.75 82 LEU A O 1
ATOM 681 N N . LYS A 1 83 ? -28.995 1.330 28.902 1.00 78.38 83 LYS A N 1
ATOM 682 C CA . LYS A 1 83 ? -29.783 2.568 28.933 1.00 78.38 83 LYS A CA 1
ATOM 683 C C . LYS A 1 83 ? -31.164 2.390 28.302 1.00 78.38 83 LYS A C 1
ATOM 685 O O . LYS A 1 83 ? -32.145 2.897 28.835 1.00 78.38 83 LYS A O 1
ATOM 690 N N . ALA A 1 84 ? -31.251 1.641 27.205 1.00 78.25 84 ALA A N 1
ATOM 691 C CA . ALA A 1 84 ? -32.505 1.319 26.529 1.00 78.25 84 ALA A CA 1
ATOM 692 C C . ALA A 1 84 ? -33.394 0.376 27.358 1.00 78.25 84 ALA A C 1
ATOM 694 O O . ALA A 1 84 ? -34.615 0.468 27.286 1.00 78.25 84 ALA A O 1
ATOM 695 N N . GLN A 1 85 ? -32.798 -0.494 28.178 1.00 76.38 85 GLN A N 1
ATOM 696 C CA . GLN A 1 85 ? -33.511 -1.383 29.101 1.00 76.38 85 GLN A CA 1
ATOM 697 C C . GLN A 1 85 ? -34.005 -0.691 30.383 1.00 76.38 85 GLN A C 1
ATOM 699 O O . GLN A 1 85 ? -34.593 -1.357 31.233 1.00 76.38 85 GLN A O 1
ATOM 704 N N . GLY A 1 86 ? -33.779 0.617 30.554 1.00 64.75 86 GLY A N 1
ATOM 705 C CA . GLY A 1 86 ? -34.241 1.350 31.737 1.00 64.75 86 GLY A CA 1
ATOM 706 C C . GLY A 1 86 ? -33.575 0.906 33.044 1.00 64.75 86 GLY A C 1
ATOM 707 O O . GLY A 1 86 ? -34.105 1.179 34.115 1.00 64.75 86 GLY A O 1
ATOM 708 N N . ARG A 1 87 ? -32.423 0.219 32.976 1.00 60.47 87 ARG A N 1
ATOM 709 C CA . ARG A 1 87 ? -31.573 -0.065 34.141 1.00 60.47 87 ARG A CA 1
ATOM 710 C C . ARG A 1 87 ? -30.603 1.100 34.348 1.00 60.47 87 ARG A C 1
ATOM 712 O O . ARG A 1 87 ? -29.420 0.983 34.042 1.00 60.47 87 ARG A O 1
ATOM 719 N N . PHE A 1 88 ? -31.124 2.219 34.828 1.00 53.56 88 PHE A N 1
ATOM 720 C CA . PHE A 1 88 ? -30.361 3.295 35.458 1.00 53.56 88 PHE A CA 1
ATOM 721 C C . PHE A 1 88 ? -31.083 3.714 36.732 1.00 53.56 88 PHE A C 1
ATOM 723 O O . PHE A 1 88 ? -32.333 3.713 36.708 1.00 53.56 88 PHE A O 1
#